Protein 1LS9 (pdb70)

Sequence (91 aa):
VDAELLADGKKVFAGNCAACHLGGNNSVLADKTLKKDAIEKYLEGGLTLEAIKYQVNNGKGAMPAWADRLDEDDIEAVSNYVYDQAVNSKW

B-factor: mean 16.59, std 10.1, range [4.04, 147.88]

Organism: Cladophora glomerata (NCBI:txid162068)

Secondary structure (DSSP, 8-state):
--HHHHHHHHHHHHHHTHHHHGGG--SSSTTS-SSHHHHHHHSTT-S-HHHHHHHHHH-BTTBPP-TTTS-HHHHHHHHHHHHHHHHTT--

Nearest PDB structures (foldseek):
  1ls9-assembly1_A  TM=1.011E+00  e=3.128E-17  Cladophora glomerata
  1ctj-assembly1_A  TM=9.905E-01  e=1.229E-11  Chlorolobion braunii
  1c6r-assembly1_A  TM=9.999E-01  e=3.112E-11  Tetradesmus obliquus
  1cyi-assembly1_A  TM=9.922E-01  e=3.987E-11  Chlamydomonas reinhardtii
  3dmi-assembly1_A  TM=9.843E-01  e=1.743E-09  Phaeodactylum tricornutum

CATH clas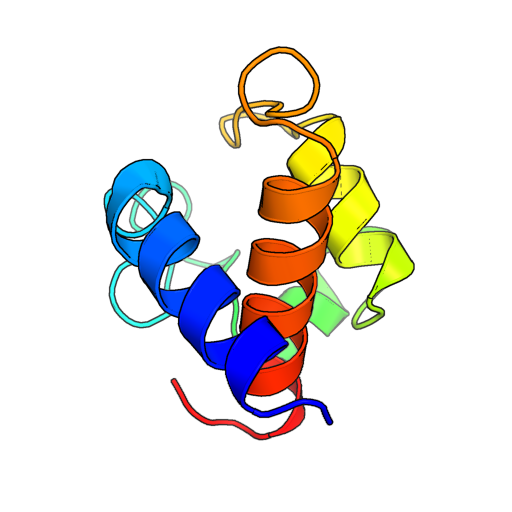sification: 1.10.760.10

Radius of gyration: 11.63 Å; Cα contacts (8 Å, |Δi|>4): 134; chains: 1; bounding box: 26×31×25 Å

InterPro domains:
  IPR008168 Cytochrome c, class IC [PR00605] (15-26)
  IPR008168 Cytochrome c, class IC [PR00605] (60-82)
  IPR009056 Cytochrome c-like domain [PF13442] (6-82)
  IPR009056 Cytochrome c-like domain [PS51007] (4-86)
  IPR023655 Cytochrome c6 [PTHR34688] (7-91)
  IPR036909 Cytochrome c-like domain superfamily [G3DSA:1.10.760.10] (1-91)
  IPR036909 Cytochrome c-like domain superfamily [SSF46626] (2-85)

Structure (mmCIF, N/CA/C/O backbone):
data_1LS9
#
_entry.id   1LS9
#
_cell.length_a   46.063
_cell.length_b   46.063
_cell.length_c   100.526
_cell.angle_alpha   90.00
_cell.angle_beta   90.00
_cell.angle_gamma   90.00
#
_symmetry.space_group_name_H-M   'P 41 21 2'
#
loop_
_entity.id
_entity.type
_entity.pdbx_description
1 polymer 'CYTOCHROME C6'
2 non-polymer 'PROTOPORPHYRIN IX CONTAINING FE'
3 water water
#
loop_
_atom_site.group_PDB
_atom_site.id
_atom_site.type_symbol
_atom_site.label_atom_id
_atom_site.label_alt_id
_atom_site.label_comp_id
_atom_site.label_asym_id
_atom_site.label_entity_id
_atom_site.label_seq_id
_atom_site.pdbx_PDB_ins_code
_atom_site.Cartn_x
_atom_site.Cartn_y
_atom_site.Cartn_z
_atom_site.occupancy
_atom_site.B_iso_or_equiv
_atom_site.auth_seq_id
_atom_site.auth_comp_id
_atom_site.auth_asym_id
_atom_site.auth_atom_id
_atom_site.pdbx_PDB_model_num
ATOM 1 N N . VAL A 1 1 ? 4.216 1.027 8.228 1.00 21.29 1 VAL A N 1
ATOM 2 C CA . VAL A 1 1 ? 3.331 1.856 9.069 1.00 18.55 1 VAL A CA 1
ATOM 3 C C . VAL A 1 1 ? 1.846 1.594 8.777 1.00 18.88 1 VAL A C 1
ATOM 4 O O . VAL A 1 1 ? 1.536 1.503 7.559 1.00 21.86 1 VAL A O 1
ATOM 8 N N . ASP A 1 2 ? 0.958 1.414 9.722 1.00 20.25 2 ASP A N 1
ATOM 9 C CA . ASP A 1 2 ? -0.470 1.102 9.553 1.00 19.11 2 ASP A CA 1
ATOM 10 C C . ASP A 1 2 ? -1.115 2.124 8.631 1.00 19.59 2 ASP A C 1
ATOM 11 O O . ASP A 1 2 ? -1.148 3.325 8.928 1.00 17.72 2 ASP A O 1
ATOM 14 N N . ALA A 1 3 ? -1.676 1.681 7.507 1.00 21.26 3 ALA A N 1
ATOM 15 C CA . ALA A 1 3 ? -2.335 2.584 6.580 1.00 17.96 3 ALA A CA 1
ATOM 16 C C . ALA A 1 3 ? -3.531 3.277 7.208 1.00 17.27 3 ALA A C 1
ATOM 17 O O . ALA A 1 3 ? -3.769 4.482 6.961 1.00 17.94 3 ALA A O 1
ATOM 19 N N . GLU A 1 4 ? -4.335 2.652 8.046 1.00 17.95 4 GLU A N 1
ATOM 20 C CA . GLU A 1 4 ? -5.474 3.258 8.661 1.00 19.13 4 GLU A CA 1
ATOM 21 C C . GLU A 1 4 ? -4.994 4.301 9.694 1.00 17.03 4 GLU A C 1
ATOM 22 O O . GLU A 1 4 ? -5.640 5.339 9.734 1.00 17.79 4 GLU A O 1
ATOM 24 N N . LEU A 1 5 ? -3.926 4.093 10.386 1.00 16.86 5 LEU A N 1
ATOM 25 C CA . LEU A 1 5 ? -3.361 5.088 11.315 1.00 15.95 5 LEU A CA 1
ATOM 26 C C . LEU A 1 5 ? -3.014 6.355 10.509 1.00 14.03 5 LEU A C 1
ATOM 27 O O . LEU A 1 5 ? -3.378 7.442 10.911 1.00 14.04 5 LEU A O 1
ATOM 32 N N . LEU A 1 6 ? -2.328 6.202 9.373 1.00 13.51 6 LEU A N 1
ATOM 33 C CA . LEU A 1 6 ? -1.959 7.382 8.582 1.00 13.25 6 LEU A CA 1
ATOM 34 C C . LEU A 1 6 ? -3.155 8.066 8.007 1.00 12.91 6 LEU A C 1
ATOM 35 O O . LEU A 1 6 ? -3.230 9.327 7.986 1.00 13.09 6 LEU A O 1
ATOM 40 N N . ALA A 1 7 ? -4.147 7.316 7.516 1.00 13.67 7 ALA A N 1
ATOM 41 C CA . ALA A 1 7 ? -5.353 7.904 7.003 1.00 13.16 7 ALA A CA 1
ATOM 42 C C . ALA A 1 7 ? -6.119 8.696 8.086 1.00 13.33 7 ALA A C 1
ATOM 43 O O . ALA A 1 7 ? -6.644 9.789 7.847 1.00 13.36 7 ALA A O 1
ATOM 45 N N . ASP A 1 8 ? -6.171 8.100 9.268 1.00 13.86 8 ASP A N 1
ATOM 46 C CA . ASP A 1 8 ? -6.785 8.790 10.391 1.00 13.84 8 ASP A CA 1
ATOM 47 C C . ASP A 1 8 ? -6.049 10.082 10.704 1.00 12.41 8 ASP A C 1
ATOM 48 O O . ASP A 1 8 ? -6.641 11.149 10.944 1.00 13.82 8 ASP A O 1
ATOM 53 N N . GLY A 1 9 ? -4.718 9.988 10.672 1.00 12.01 9 GLY A N 1
ATOM 54 C CA . GLY A 1 9 ? -3.917 11.160 10.983 1.00 11.61 9 GLY A CA 1
ATOM 55 C C . GLY A 1 9 ? -4.062 12.262 9.945 1.00 10.78 9 GLY A C 1
ATOM 56 O O . GLY A 1 9 ? -4.098 13.438 10.287 1.00 11.97 9 GLY A O 1
ATOM 57 N N . LYS A 1 10 ? -4.196 11.871 8.664 1.00 11.33 10 LYS A N 1
ATOM 58 C CA . LYS A 1 10 ? -4.432 12.860 7.614 1.00 11.99 10 LYS A CA 1
ATOM 59 C C . LYS A 1 10 ? -5.691 13.613 7.860 1.00 11.49 10 LYS A C 1
ATOM 60 O O . LYS A 1 10 ? -5.795 14.808 7.626 1.00 12.18 10 LYS A O 1
ATOM 66 N N . LYS A 1 11 ? -6.760 12.894 8.278 1.00 12.41 11 LYS A N 1
ATOM 67 C CA . LYS A 1 11 ? -8.040 13.492 8.563 1.00 13.95 11 LYS A CA 1
ATOM 68 C C . LYS A 1 11 ? -7.942 14.469 9.750 1.00 12.31 11 LYS A C 1
ATOM 69 O O . LYS A 1 11 ? -8.456 15.563 9.651 1.00 13.74 11 LYS A O 1
ATOM 72 N N . VAL A 1 12 ? -7.252 14.047 10.819 1.00 12.89 12 VAL A N 1
ATOM 73 C CA . VAL A 1 12 ? -7.107 14.929 11.947 1.00 11.66 12 VAL A CA 1
ATOM 74 C C . VAL A 1 12 ? -6.340 16.167 11.519 1.00 12.23 12 VAL A C 1
ATOM 75 O O . VAL A 1 12 ? -6.643 17.303 11.906 1.00 13.01 12 VAL A O 1
ATOM 79 N N . PHE A 1 13 ? -5.301 16.005 10.633 1.00 10.62 13 PHE A N 1
ATOM 80 C CA . PHE A 1 13 ? -4.521 17.110 10.196 1.00 11.10 13 PHE A CA 1
ATOM 81 C C . PHE A 1 13 ? -5.362 18.079 9.406 1.00 11.04 13 PHE A C 1
ATOM 82 O O . PHE A 1 13 ? -5.312 19.288 9.632 1.00 11.65 13 PHE A O 1
ATOM 90 N N . ALA A 1 14 ? -6.151 17.568 8.444 1.00 11.15 14 ALA A N 1
ATOM 91 C CA . ALA A 1 14 ? -7.005 18.449 7.703 1.00 12.97 14 ALA A CA 1
ATOM 92 C C . ALA A 1 14 ? -7.959 19.243 8.580 1.00 13.06 14 ALA A C 1
ATOM 93 O O . ALA A 1 14 ? -8.239 20.423 8.307 1.00 16.06 14 ALA A O 1
ATOM 95 N N . GLY A 1 15 ? -8.499 18.587 9.606 1.00 13.28 15 GLY A N 1
ATOM 96 C CA . GLY A 1 15 ? -9.521 19.227 10.444 1.00 15.61 15 GLY A CA 1
ATOM 97 C C . GLY A 1 15 ? -8.972 20.213 11.406 1.00 14.25 15 GLY A C 1
ATOM 98 O O . GLY A 1 15 ? -9.690 21.108 11.905 1.00 17.38 15 GLY A O 1
ATOM 99 N N . ASN A 1 16 ? -7.677 20.082 11.791 1.00 12.81 16 ASN A N 1
ATOM 100 C CA . ASN A 1 16 ? -7.164 20.839 12.928 1.00 12.09 16 ASN A CA 1
ATOM 101 C C . ASN A 1 16 ? -5.869 21.557 12.696 1.00 12.86 16 ASN A C 1
ATOM 102 O O . ASN A 1 16 ? -5.503 22.470 13.480 1.00 14.12 16 ASN A O 1
ATOM 107 N N . CYS A 1 17 ? -5.064 21.165 11.714 1.00 11.45 17 CYS A N 1
ATOM 108 C CA . CYS A 1 17 ? -3.714 21.645 11.597 1.00 11.09 17 CYS A CA 1
ATOM 109 C C . CYS A 1 17 ? -3.408 22.374 10.310 1.00 11.02 17 CYS A C 1
ATOM 110 O O . CYS A 1 17 ? -2.503 23.204 10.300 1.00 10.93 17 CYS A O 1
ATOM 113 N N . ALA A 1 18 ? -4.144 22.095 9.246 1.00 11.22 18 ALA A N 1
ATOM 114 C CA . ALA A 1 18 ? -3.852 22.693 7.966 1.00 11.40 18 ALA A CA 1
ATOM 115 C C . ALA A 1 18 ? -4.093 24.179 7.899 1.00 11.25 18 ALA A C 1
ATOM 116 O O . ALA A 1 18 ? -3.545 24.868 7.049 1.00 12.67 18 ALA A O 1
ATOM 118 N N . ALA A 1 19 ? -4.835 24.729 8.894 1.00 12.87 19 ALA A N 1
ATOM 119 C CA . ALA A 1 19 ? -5.030 26.134 8.989 1.00 13.47 19 ALA A CA 1
ATOM 120 C C . ALA A 1 19 ? -3.724 26.905 9.166 1.00 12.05 19 ALA A C 1
ATOM 121 O O . ALA A 1 19 ? -3.616 28.051 8.819 1.00 14.64 19 ALA A O 1
ATOM 123 N N . CYS A 1 20 ? -2.766 26.270 9.889 1.00 11.04 20 CYS A N 1
ATOM 124 C CA . CYS A 1 20 ? -1.486 26.928 10.110 1.00 10.38 20 CYS A CA 1
ATOM 125 C C . CYS A 1 20 ? -0.326 26.166 9.454 1.00 8.84 20 CYS A C 1
ATOM 126 O O . CYS A 1 20 ? 0.750 26.768 9.383 1.00 9.99 20 CYS A O 1
ATOM 129 N N . HIS A 1 21 ? -0.563 24.921 9.017 1.00 8.74 21 HIS A N 1
ATOM 130 C CA . HIS A 1 21 ? 0.521 24.139 8.475 1.00 9.08 21 HIS A CA 1
ATOM 131 C C . HIS A 1 21 ? 0.156 23.631 7.064 1.00 8.88 21 HIS A C 1
ATOM 132 O O . HIS A 1 21 ? 0.613 22.546 6.698 1.00 9.68 21 HIS A O 1
ATOM 139 N N . LEU A 1 22 ? -0.566 24.404 6.292 1.00 9.78 22 LEU A N 1
ATOM 140 C CA . LEU A 1 22 ? -0.905 24.008 4.916 1.00 9.53 22 LEU A CA 1
ATOM 141 C C . LEU A 1 22 ? 0.378 23.616 4.218 1.00 9.82 22 LEU A C 1
ATOM 142 O O . LEU A 1 22 ? 1.369 24.353 4.241 1.00 9.85 22 LEU A O 1
ATOM 147 N N . GLY A 1 23 ? 0.324 22.501 3.492 1.00 9.76 23 GLY A N 1
ATOM 148 C CA . GLY A 1 23 ? 1.442 22.036 2.705 1.00 9.25 23 GLY A CA 1
ATOM 149 C C . GLY A 1 23 ? 2.601 21.564 3.526 1.00 9.18 23 GLY A C 1
ATOM 150 O O . GLY A 1 23 ? 3.693 21.408 3.040 1.00 10.23 23 GLY A O 1
ATOM 151 N N . GLY A 1 24 ? 2.438 21.397 4.852 1.00 8.50 24 GLY A N 1
ATOM 152 C CA . GLY A 1 24 ? 3.554 21.109 5.740 1.00 9.09 24 GLY A CA 1
ATOM 153 C C . GLY A 1 24 ? 4.380 22.273 6.105 1.00 7.80 24 GLY A C 1
ATOM 154 O O . GLY A 1 24 ? 5.437 22.095 6.729 1.00 9.09 24 GLY A O 1
ATOM 155 N N . ASN A 1 25 ? 3.946 23.491 5.756 1.00 8.06 25 ASN A N 1
ATOM 156 C CA . ASN A 1 25 ? 4.674 24.695 6.068 1.00 8.48 25 ASN A CA 1
ATOM 157 C C . ASN A 1 25 ? 4.177 25.318 7.378 1.00 8.26 25 ASN A C 1
ATOM 158 O O . ASN A 1 25 ? 3.695 24.594 8.238 1.00 8.76 25 ASN A O 1
ATOM 163 N N . ASN A 1 26 ? 4.398 26.614 7.553 1.00 9.38 26 ASN A N 1
ATOM 164 C CA . ASN A 1 26 ? 3.916 27.266 8.775 1.00 8.84 26 ASN A CA 1
ATOM 165 C C . ASN A 1 26 ? 3.551 28.708 8.406 1.00 9.53 26 ASN A C 1
ATOM 166 O O . ASN A 1 26 ? 4.448 29.499 8.111 1.00 11.24 26 ASN A O 1
ATOM 171 N N . SER A 1 27 ? 2.263 29.013 8.374 1.00 9.93 27 SER A N 1
ATOM 172 C CA . SER A 1 27 ? 1.852 30.338 7.988 1.00 10.97 27 SER A CA 1
ATOM 173 C C . SER A 1 27 ? 1.932 31.364 9.097 1.00 11.94 27 SER A C 1
ATOM 174 O O . SER A 1 27 ? 1.613 32.507 8.906 1.00 13.62 27 SER A O 1
ATOM 177 N N . VAL A 1 28 ? 2.240 30.895 10.314 1.00 11.25 28 VAL A N 1
ATOM 178 C CA . VAL A 1 28 ? 2.375 31.779 11.436 1.00 11.21 28 VAL A CA 1
ATOM 179 C C . VAL A 1 28 ? 3.812 32.176 11.687 1.00 11.51 28 VAL A C 1
ATOM 180 O O . VAL A 1 28 ? 4.125 33.348 11.936 1.00 14.82 28 VAL A O 1
ATOM 184 N N . LEU A 1 29 ? 4.706 31.195 11.667 1.00 10.38 29 LEU A N 1
ATOM 185 C CA . LEU A 1 29 ? 6.147 31.419 11.890 1.00 10.18 29 LEU A CA 1
ATOM 186 C C . LEU A 1 29 ? 6.837 30.618 10.828 1.00 9.63 29 LEU A C 1
ATOM 187 O O . LEU A 1 29 ? 6.992 29.392 10.940 1.00 10.15 29 LEU A O 1
ATOM 192 N N . ALA A 1 30 ? 7.199 31.269 9.699 1.00 9.73 30 ALA A N 1
ATOM 193 C CA . ALA A 1 30 ? 7.458 30.547 8.459 1.00 9.75 30 ALA A CA 1
ATOM 194 C C . ALA A 1 30 ? 8.512 29.555 8.519 1.00 9.79 30 ALA A C 1
ATOM 195 O O . ALA A 1 30 ? 8.446 28.542 7.790 1.00 10.79 30 ALA A O 1
ATOM 197 N N . ASP A 1 31 ? 9.585 29.733 9.314 1.00 8.87 31 ASP A N 1
ATOM 198 C CA . ASP A 1 31 ? 10.671 28.795 9.300 1.00 9.55 31 ASP A CA 1
ATOM 199 C C . ASP A 1 31 ? 10.361 27.467 9.954 1.00 8.32 31 ASP A C 1
ATOM 200 O O . ASP A 1 31 ? 10.996 26.476 9.718 1.00 9.33 31 ASP A O 1
ATOM 205 N N . LYS A 1 32 ? 9.366 27.491 10.909 1.00 8.88 32 LYS A N 1
ATOM 206 C CA . LYS A 1 32 ? 9.192 26.317 11.784 1.00 8.13 32 LYS A CA 1
ATOM 207 C C . LYS A 1 32 ? 8.147 25.389 11.198 1.00 8.27 32 LYS A C 1
ATOM 208 O O . LYS A 1 32 ? 7.057 25.211 11.752 1.00 8.35 32 LYS A O 1
ATOM 214 N N . THR A 1 33 ? 8.512 24.83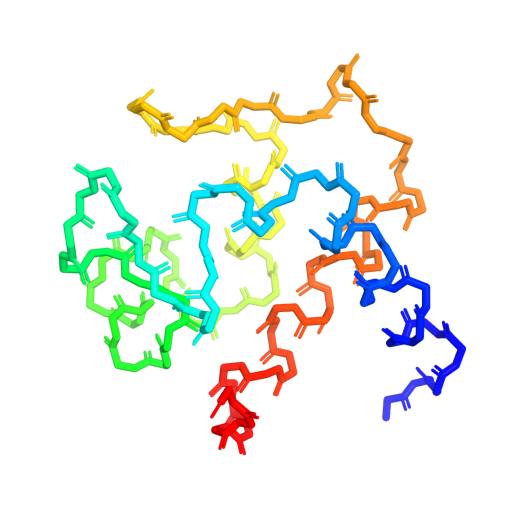2 10.040 1.00 8.68 33 THR A N 1
ATOM 215 C CA . THR A 1 33 ? 7.616 23.985 9.271 1.00 8.24 33 THR A CA 1
ATOM 216 C C . THR A 1 33 ? 7.579 22.563 9.770 1.00 7.92 33 THR A C 1
ATOM 217 O O . THR A 1 33 ? 8.287 22.174 10.721 1.00 8.80 33 THR A O 1
ATOM 221 N N . LEU A 1 34 ? 6.806 21.727 9.075 1.00 8.04 34 LEU A N 1
ATOM 222 C CA . LEU A 1 34 ? 6.689 20.339 9.390 1.00 7.85 34 LEU A CA 1
ATOM 223 C C . LEU A 1 34 ? 7.595 19.486 8.499 1.00 8.37 34 LEU A C 1
ATOM 224 O O . LEU A 1 34 ? 7.479 18.261 8.453 1.00 9.20 34 LEU A O 1
ATOM 229 N N . LYS A 1 35 ? 8.527 20.139 7.776 1.00 8.62 35 LYS A N 1
ATOM 230 C CA . LYS A 1 35 ? 9.457 19.430 6.928 1.00 8.98 35 LYS A CA 1
ATOM 231 C C . LYS A 1 35 ? 10.600 18.907 7.741 0.50 4.04 35 LYS A C 1
ATOM 232 O O . LYS A 1 35 ? 10.926 19.448 8.832 0.50 5.07 35 LYS A O 1
ATOM 242 N N . LYS A 1 36 ? 11.279 17.848 7.297 1.00 9.31 36 LYS A N 1
ATOM 243 C CA . LYS A 1 36 ? 12.287 17.167 8.097 1.00 10.51 36 LYS A CA 1
ATOM 244 C C A LYS A 1 36 ? 13.381 18.099 8.529 0.50 4.65 36 LYS A C 1
ATOM 245 O O A LYS A 1 36 ? 13.830 18.042 9.693 0.50 5.18 36 LYS A O 1
ATOM 251 N N . ASP A 1 37 ? 13.933 18.922 7.619 1.00 10.75 37 ASP A N 1
ATOM 252 C CA . ASP A 1 37 ? 15.071 19.717 8.053 1.00 11.96 37 ASP A CA 1
ATOM 253 C C . ASP A 1 37 ? 14.666 20.778 9.073 1.00 10.44 37 ASP A C 1
ATOM 254 O O . ASP A 1 37 ? 15.428 21.025 10.014 1.00 11.45 37 ASP A O 1
ATOM 259 N N . ALA A 1 38 ? 13.493 21.335 8.990 1.00 9.75 38 ALA A N 1
ATOM 260 C CA . ALA A 1 38 ? 13.023 22.307 9.961 1.00 9.34 38 ALA A CA 1
ATOM 261 C C . ALA A 1 38 ? 12.788 21.655 11.297 1.00 8.98 38 ALA A C 1
ATOM 262 O O . ALA A 1 38 ? 13.138 22.187 12.372 1.00 10.01 38 ALA A O 1
ATOM 264 N N . ILE A 1 39 ? 12.132 20.490 11.304 1.00 9.31 39 ILE A N 1
ATOM 265 C CA . ILE A 1 39 ? 11.919 19.781 12.575 1.00 9.21 39 ILE A CA 1
ATOM 266 C C . ILE A 1 39 ? 13.252 19.459 13.205 1.00 9.91 39 ILE A C 1
ATOM 267 O O . ILE A 1 39 ? 13.446 19.655 14.427 1.00 10.82 39 ILE A O 1
ATOM 272 N N . GLU A 1 40 ? 14.196 18.947 12.464 1.00 10.33 40 GLU A N 1
ATOM 273 C CA . GLU A 1 40 ? 15.510 18.625 13.026 1.00 11.30 40 GLU A CA 1
ATOM 274 C C . GLU A 1 40 ? 16.121 19.866 13.628 1.00 11.28 40 GLU A C 1
ATOM 275 O O . GLU A 1 40 ? 16.813 19.788 14.652 1.00 13.67 40 GLU A O 1
ATOM 281 N N . LYS A 1 41 ? 15.990 21.040 12.995 1.00 11.97 41 LYS A N 1
ATOM 282 C CA . LYS A 1 41 ? 16.625 22.255 13.443 1.00 12.13 41 LYS A CA 1
ATOM 283 C C . LYS A 1 41 ? 15.956 22.916 14.616 1.00 12.28 41 LYS A C 1
ATOM 284 O O . LYS A 1 41 ? 16.582 23.469 15.522 1.00 15.47 41 LYS A O 1
ATOM 290 N N . TYR A 1 42 ? 14.603 22.848 14.673 1.00 11.32 42 TYR A N 1
ATOM 291 C CA . TYR A 1 42 ? 13.856 23.662 15.618 1.00 12.29 42 TYR A CA 1
ATOM 292 C C . TYR A 1 42 ? 13.064 22.906 16.612 1.00 13.35 42 TYR A C 1
ATOM 293 O O . TYR A 1 42 ? 12.867 23.477 17.713 1.00 16.35 42 TYR A O 1
ATOM 302 N N . LEU A 1 43 ? 12.634 21.670 16.397 1.00 11.46 43 LEU A N 1
ATOM 303 C CA . LEU A 1 43 ? 11.764 21.024 17.371 1.00 11.69 43 LEU A CA 1
ATOM 304 C C . LEU A 1 43 ? 12.617 20.442 18.481 1.00 12.04 43 LEU A C 1
ATOM 305 O O . LEU A 1 43 ? 13.550 19.714 18.257 1.00 13.26 43 LEU A O 1
ATOM 310 N N . GLU A 1 44 ? 12.221 20.728 19.727 1.00 12.50 44 GLU A N 1
ATOM 311 C CA . GLU A 1 44 ? 12.926 20.134 20.850 1.00 13.34 44 GLU A CA 1
ATOM 312 C C . GLU A 1 44 ? 12.768 18.619 20.762 1.00 13.38 44 GLU A C 1
ATOM 313 O O . GLU A 1 44 ? 11.636 18.100 20.705 1.00 12.98 44 GLU A O 1
ATOM 319 N N . GLY A 1 45 ? 13.895 17.909 20.732 1.00 14.33 45 GLY A N 1
ATOM 320 C CA . GLY A 1 45 ? 13.931 16.504 20.573 1.00 13.83 45 GLY A CA 1
ATOM 321 C C . GLY A 1 45 ? 14.199 16.095 19.152 1.00 12.78 45 GLY A C 1
ATOM 322 O O . GLY A 1 45 ? 14.397 14.896 18.936 1.00 15.68 45 GLY A O 1
ATOM 323 N N . GLY A 1 46 ? 14.134 16.975 18.184 1.00 12.47 46 GLY A N 1
ATOM 324 C CA . GLY A 1 46 ? 14.418 16.663 16.789 1.00 12.85 46 GLY A CA 1
ATOM 325 C C . GLY A 1 46 ? 13.336 15.821 16.141 1.00 11.36 46 GLY A C 1
ATOM 326 O O . GLY A 1 46 ? 12.170 15.845 16.574 1.00 11.26 46 GLY A O 1
ATOM 327 N N . LEU A 1 47 ? 13.713 15.120 15.076 1.00 10.64 47 LEU A N 1
ATOM 328 C CA . LEU A 1 47 ? 12.747 14.423 14.252 1.00 10.75 47 LEU A CA 1
ATOM 329 C C . LEU A 1 47 ? 12.466 13.050 14.832 1.00 10.66 47 LEU A C 1
ATOM 330 O O . LEU A 1 47 ? 13.071 12.033 14.430 1.00 11.52 47 LEU A O 1
ATOM 335 N N . 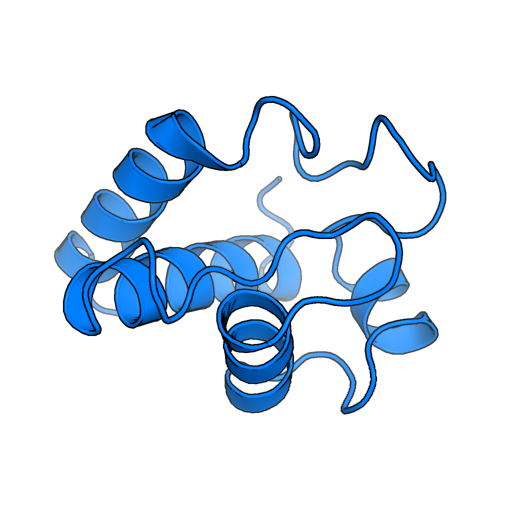THR A 1 48 ? 11.581 13.000 15.824 1.00 10.59 48 THR A N 1
ATOM 336 C CA . THR A 1 48 ? 11.101 11.781 16.431 1.00 10.39 48 THR A CA 1
ATOM 337 C C . THR A 1 48 ? 9.581 11.865 16.618 1.00 9.84 48 THR A C 1
ATOM 338 O O . THR A 1 48 ? 9.048 12.966 16.810 1.00 10.45 48 THR A O 1
ATOM 342 N N . LEU A 1 49 ? 8.947 10.706 16.668 1.00 10.23 49 LEU A N 1
ATOM 343 C CA . LEU A 1 49 ? 7.550 10.671 16.946 1.00 11.13 49 LEU A CA 1
ATOM 344 C C . LEU A 1 49 ? 7.302 11.246 18.319 1.00 11.16 49 LEU A C 1
ATOM 345 O O . LEU A 1 49 ? 6.353 12.003 18.513 1.00 12.29 49 LEU A O 1
ATOM 350 N N . GLU A 1 50 ? 8.144 10.889 19.303 1.00 11.28 50 GLU A N 1
ATOM 351 C CA . GLU A 1 50 ? 7.971 11.379 20.672 1.00 11.88 50 GLU A CA 1
ATOM 352 C C . GLU A 1 50 ? 8.026 12.898 20.684 1.00 11.42 50 GLU A C 1
ATOM 353 O O . GLU A 1 50 ? 7.236 13.543 21.413 1.00 12.11 50 GLU A O 1
ATOM 359 N N . ALA A 1 51 ? 8.946 13.479 19.965 1.00 10.54 51 ALA A N 1
ATOM 360 C CA . ALA A 1 51 ? 9.111 14.933 19.971 1.00 10.25 51 ALA A CA 1
ATOM 361 C C . ALA A 1 51 ? 7.912 15.641 19.389 1.00 10.61 51 ALA A C 1
ATOM 362 O O . ALA A 1 51 ? 7.414 16.678 19.842 1.00 10.40 51 ALA A O 1
ATOM 364 N N . ILE A 1 52 ? 7.408 15.086 18.262 1.00 9.97 52 ILE A N 1
ATOM 365 C CA . ILE A 1 52 ? 6.281 15.607 17.564 1.00 9.61 52 ILE A CA 1
ATOM 366 C C . ILE A 1 52 ? 5.060 15.519 18.502 1.00 9.73 52 ILE A C 1
ATOM 367 O O . ILE A 1 52 ? 4.325 16.501 18.653 1.00 10.08 52 ILE A O 1
ATOM 372 N N . LYS A 1 53 ? 4.819 14.336 19.025 1.00 10.58 53 LYS A N 1
ATOM 373 C CA . LYS A 1 53 ? 3.666 14.119 19.882 1.00 10.75 53 LYS A CA 1
ATOM 374 C C . LYS A 1 53 ? 3.749 15.055 21.102 1.00 11.18 53 LYS A C 1
ATOM 375 O O . LYS A 1 53 ? 2.712 15.556 21.520 1.00 11.79 53 LYS A O 1
ATOM 379 N N . TYR A 1 54 ? 4.934 15.248 21.654 1.00 10.55 54 TYR A N 1
ATOM 380 C CA . TYR A 1 54 ? 5.052 16.086 22.818 1.00 11.56 54 TYR A CA 1
ATOM 381 C C . TYR A 1 54 ? 4.574 17.496 22.500 1.00 11.27 54 TYR A C 1
ATOM 382 O O . TYR A 1 54 ? 3.861 18.127 23.274 1.00 11.18 54 TYR A O 1
ATOM 391 N N . GLN A 1 55 ? 5.034 18.045 21.359 1.00 9.97 55 GLN A N 1
ATOM 392 C CA . GLN A 1 55 ? 4.608 19.399 21.009 1.00 10.34 55 GLN A CA 1
ATOM 393 C C . GLN A 1 55 ? 3.157 19.461 20.633 1.00 10.14 55 GLN A C 1
ATOM 394 O O . GLN A 1 55 ? 2.453 20.460 20.911 1.00 10.75 55 GLN A O 1
ATOM 400 N N . VAL A 1 56 ? 2.632 18.459 19.943 1.00 9.24 56 VAL A N 1
ATOM 401 C CA . VAL A 1 56 ? 1.187 18.451 19.642 1.00 10.39 56 VAL A CA 1
ATOM 402 C C . VAL A 1 56 ? 0.414 18.456 20.989 1.00 10.01 56 VAL A C 1
ATOM 403 O O . VAL A 1 56 ? -0.546 19.212 21.099 1.00 11.00 56 VAL A O 1
ATOM 407 N N . ASN A 1 57 ? 0.838 17.625 21.940 1.00 9.89 57 ASN A N 1
ATOM 408 C CA . ASN A 1 57 ? 0.150 17.577 23.216 1.00 10.90 57 ASN A CA 1
ATOM 409 C C . ASN A 1 57 ? 0.267 18.894 23.982 1.00 11.12 57 ASN A C 1
ATOM 410 O O . ASN A 1 57 ? -0.773 19.353 24.520 1.00 12.34 57 ASN A O 1
ATOM 415 N N . ASN A 1 58 ? 1.461 19.462 24.080 1.00 10.68 58 ASN A N 1
ATOM 416 C CA . ASN A 1 58 ? 1.733 20.497 25.049 1.00 10.98 58 ASN A CA 1
ATOM 417 C C . ASN A 1 58 ? 1.925 21.886 24.512 1.00 10.63 58 ASN A C 1
ATOM 418 O O . ASN A 1 58 ? 1.930 22.837 25.298 1.00 12.87 58 ASN A O 1
ATOM 423 N N . GLY A 1 59 ? 1.962 22.022 23.169 1.00 10.24 59 GLY A N 1
ATOM 424 C CA . GLY A 1 59 ? 2.042 23.327 22.579 1.00 11.96 59 GLY A CA 1
ATOM 425 C C . GLY A 1 59 ? 3.379 23.949 22.683 1.00 10.83 59 GLY A C 1
ATOM 426 O O . GLY A 1 59 ? 4.305 23.491 23.370 1.00 11.71 59 GLY A O 1
ATOM 427 N N . LYS A 1 60 ? 3.597 25.109 21.997 1.00 10.38 60 LYS A N 1
ATOM 428 C CA . LYS A 1 60 ? 4.783 25.891 22.090 1.00 10.09 60 LYS A CA 1
ATOM 429 C C . LYS A 1 60 ? 4.539 27.236 21.491 1.00 9.87 60 LYS A C 1
ATOM 430 O O . LYS A 1 60 ? 4.183 27.310 20.280 1.00 10.84 60 LYS A O 1
ATOM 436 N N . GLY A 1 61 ? 4.682 28.338 22.208 1.00 11.35 61 GLY A N 1
ATOM 437 C CA . GLY A 1 61 ? 4.478 29.610 21.601 1.00 11.81 61 GLY A CA 1
ATOM 438 C C . GLY A 1 61 ? 3.071 29.745 21.069 1.00 11.25 61 GLY A C 1
ATOM 439 O O . GLY A 1 61 ? 2.082 29.513 21.717 1.00 12.93 61 GLY A O 1
ATOM 440 N N . ALA A 1 62 ? 2.979 30.094 19.754 1.00 10.22 62 ALA A N 1
ATOM 441 C CA . ALA A 1 62 ? 1.691 30.237 19.085 1.00 11.30 62 ALA A CA 1
ATOM 442 C C . ALA A 1 62 ? 1.166 28.888 18.522 1.00 11.53 62 ALA A C 1
ATOM 443 O O . ALA A 1 62 ? 0.101 28.871 17.905 1.00 14.29 62 ALA A O 1
ATOM 445 N N . MET A 1 63 ? 1.883 27.814 18.760 1.00 11.67 63 MET A N 1
ATOM 446 C CA . MET A 1 63 ? 1.448 26.411 18.438 1.00 12.64 63 MET A CA 1
ATOM 447 C C . MET A 1 63 ? 0.548 26.067 19.617 1.00 12.27 63 MET A C 1
ATOM 448 O O . MET A 1 63 ? 1.066 25.815 20.736 1.00 11.97 63 MET A O 1
ATOM 453 N N . PRO A 1 64 ? -0.704 25.826 19.366 1.00 13.45 64 PRO A N 1
ATOM 454 C CA . PRO A 1 64 ? -1.592 25.462 20.459 1.00 14.02 64 PRO A CA 1
ATOM 455 C C . PRO A 1 64 ? -1.283 24.069 21.017 1.00 12.57 64 PRO A C 1
ATOM 456 O O . PRO A 1 64 ? -0.692 23.200 20.324 1.00 12.99 64 PRO A O 1
ATOM 460 N N . ALA A 1 65 ? -1.594 23.849 22.319 1.00 13.26 65 ALA A N 1
ATOM 461 C CA . ALA A 1 65 ? -1.549 22.512 22.924 1.00 12.18 65 ALA A CA 1
ATOM 462 C C . ALA A 1 65 ? -2.843 21.810 22.571 1.00 12.46 65 ALA A C 1
ATOM 463 O O . ALA A 1 65 ? -3.922 22.432 22.623 1.00 15.80 65 ALA A O 1
ATOM 465 N N . TRP A 1 66 ? -2.786 20.523 22.249 1.00 11.58 66 TRP A N 1
ATOM 466 C CA . TRP A 1 66 ? -3.965 19.768 21.819 1.00 13.45 66 TRP A CA 1
ATOM 467 C C . TRP A 1 66 ? -4.371 18.691 22.800 1.00 12.91 66 TRP A C 1
ATOM 468 O O . TRP A 1 66 ? -5.423 18.045 22.527 1.00 15.48 66 TRP A O 1
ATOM 479 N N . ALA A 1 67 ? -3.608 18.416 23.891 1.00 12.97 67 ALA A N 1
ATOM 480 C CA . ALA A 1 67 ? -3.963 17.289 24.737 1.00 14.09 67 ALA A CA 1
ATOM 481 C C . ALA A 1 67 ? -5.366 17.405 25.404 1.00 16.86 67 ALA A C 1
ATOM 482 O O . ALA A 1 67 ? -5.964 16.376 25.670 1.00 19.08 67 ALA A O 1
ATOM 484 N N . ASP A 1 68 ? -5.863 18.618 25.512 1.00 18.31 68 ASP A N 1
ATOM 485 C CA . ASP A 1 68 ? -7.154 18.810 26.149 1.00 22.08 68 ASP A CA 1
ATOM 486 C C . ASP A 1 68 ? -8.193 19.044 25.082 1.00 21.42 68 ASP A C 1
ATOM 487 O O . ASP A 1 68 ? -9.359 19.268 25.437 1.00 26.27 68 ASP A O 1
ATOM 490 N N . ARG A 1 69 ? -7.841 18.895 23.763 1.00 20.47 69 ARG A N 1
ATOM 491 C CA . ARG A 1 69 ? -8.758 19.143 22.695 1.00 19.71 69 ARG A CA 1
ATOM 492 C C . ARG A 1 69 ? -9.050 17.958 21.766 1.00 20.95 69 ARG A C 1
ATOM 493 O O . ARG A 1 69 ? -10.093 17.949 21.091 1.00 23.49 69 ARG A O 1
ATOM 501 N N . LEU A 1 70 ? -8.121 17.043 21.639 1.00 19.55 70 LEU A N 1
ATOM 502 C CA . LEU A 1 70 ? -8.152 15.862 20.816 1.00 18.62 70 LEU A CA 1
ATOM 503 C C . LEU A 1 70 ? -7.931 14.671 21.727 1.00 19.00 70 LEU A C 1
ATOM 504 O O . LEU A 1 70 ? -7.083 14.745 22.608 1.00 20.87 70 LEU A O 1
ATOM 509 N N . ASP A 1 71 ? -8.620 13.549 21.369 1.00 19.67 71 ASP A N 1
ATOM 510 C CA . ASP A 1 71 ? -8.373 12.344 22.146 1.00 21.43 71 ASP A CA 1
ATOM 511 C C . ASP A 1 71 ? -7.032 11.723 21.875 1.00 20.29 71 ASP A C 1
ATOM 512 O O . ASP A 1 71 ? -6.334 12.184 20.893 1.00 19.56 71 ASP A O 1
ATOM 517 N N . GLU A 1 72 ? -6.518 10.752 22.618 1.00 19.87 72 GLU A N 1
ATOM 518 C CA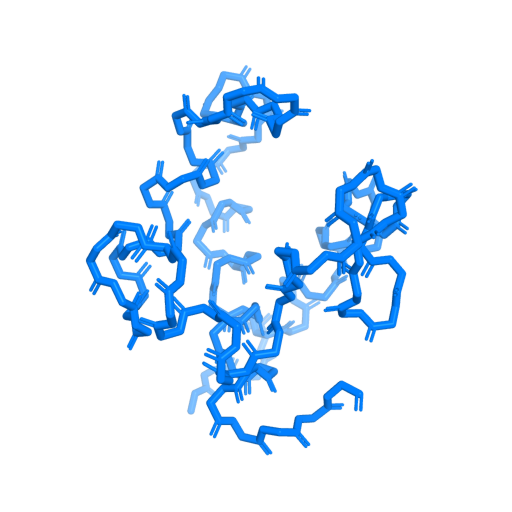 . GLU A 1 72 ? -5.223 10.165 22.516 1.00 20.41 72 GLU A CA 1
ATOM 519 C C . GLU A 1 72 ? -5.126 9.523 21.155 1.00 18.49 72 GLU A C 1
ATOM 520 O O . GLU A 1 72 ? -4.079 9.620 20.517 1.00 18.21 72 GLU A O 1
ATOM 523 N N . ASP A 1 73 ? -6.171 8.89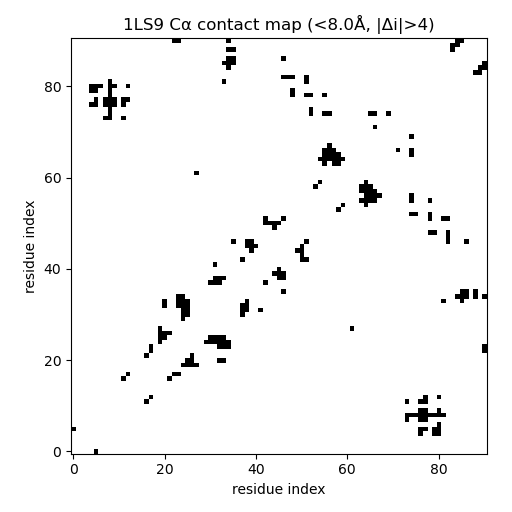5 20.583 1.00 19.15 73 ASP A N 1
ATOM 524 C CA . ASP A 1 73 ? -6.076 8.220 19.287 1.00 18.29 73 ASP A CA 1
ATOM 525 C C . ASP A 1 73 ?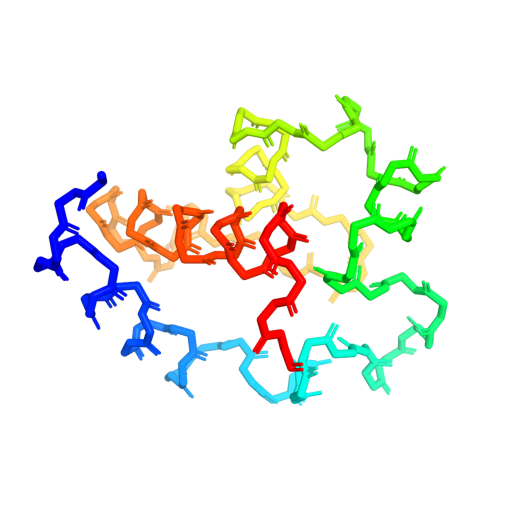 -5.840 9.261 18.187 1.00 16.34 73 ASP A C 1
ATOM 526 O O . ASP A 1 73 ? -4.983 9.027 17.309 1.00 17.08 73 ASP A O 1
ATOM 531 N N . ASP A 1 74 ? -6.494 10.355 18.235 1.00 16.07 74 ASP A N 1
ATOM 532 C CA . ASP A 1 74 ? -6.309 11.446 17.244 1.00 15.15 74 ASP A CA 1
ATOM 533 C C . ASP A 1 74 ? -4.926 12.031 17.403 1.00 13.49 74 ASP A C 1
ATOM 534 O O . ASP A 1 74 ? -4.304 12.351 16.362 1.00 13.34 74 ASP A O 1
ATOM 539 N N . ILE A 1 75 ? -4.405 12.246 18.576 1.00 13.83 75 ILE A N 1
ATOM 540 C CA . ILE A 1 75 ? -3.086 12.769 18.758 1.00 13.59 75 ILE A CA 1
ATOM 541 C C . ILE A 1 75 ? -2.059 1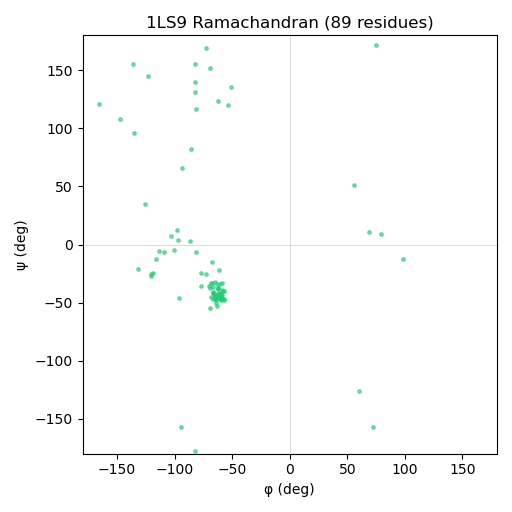1.796 18.242 1.00 12.78 75 ILE A C 1
ATOM 542 O O . ILE A 1 75 ? -1.134 12.197 17.522 1.00 12.26 75 ILE A O 1
ATOM 547 N N . GLU A 1 76 ? -2.236 10.502 18.518 1.00 13.15 76 GLU A N 1
ATOM 548 C CA . GLU A 1 76 ? -1.312 9.498 18.039 1.00 13.10 76 GLU A CA 1
ATOM 549 C C . GLU A 1 76 ? -1.352 9.488 16.494 1.00 11.35 76 GLU A C 1
ATOM 550 O O . GLU A 1 76 ? -0.291 9.424 15.855 1.00 12.44 76 GLU A O 1
ATOM 553 N N . ALA A 1 77 ? -2.555 9.518 15.955 1.00 11.79 77 ALA A N 1
ATOM 554 C CA . ALA A 1 77 ? -2.650 9.403 14.492 1.00 11.43 77 ALA A CA 1
ATOM 555 C C . ALA A 1 77 ? -2.040 10.634 13.858 1.00 10.52 77 ALA A C 1
ATOM 556 O O . ALA A 1 77 ? -1.288 10.480 12.874 1.00 10.69 77 ALA A O 1
ATOM 558 N N . VAL A 1 78 ? -2.353 11.843 14.299 1.00 10.29 78 VAL A N 1
ATOM 559 C CA . VAL A 1 78 ? -1.837 13.033 13.607 1.00 9.84 78 VAL A CA 1
ATOM 560 C C . VAL A 1 78 ? -0.337 13.115 13.794 1.00 9.97 78 VAL A C 1
ATOM 561 O O . VAL A 1 78 ? 0.413 13.554 12.888 1.00 9.85 78 VAL A O 1
ATOM 565 N N . SER A 1 79 ? 0.197 12.657 14.954 1.00 10.18 79 SER A N 1
ATOM 566 C CA . SER A 1 79 ? 1.653 12.676 15.161 1.00 9.83 79 SER A CA 1
ATOM 567 C C . SER A 1 79 ? 2.292 11.726 14.201 1.00 9.62 79 SER A C 1
ATOM 568 O O . SER A 1 79 ? 3.372 12.056 13.650 1.00 9.15 79 SER A O 1
ATOM 571 N N . ASN A 1 80 ? 1.752 10.521 14.048 1.00 8.82 80 ASN A N 1
ATOM 572 C CA . ASN A 1 80 ? 2.309 9.602 13.075 1.00 9.62 80 ASN A CA 1
ATOM 573 C C . ASN A 1 80 ? 2.205 10.090 11.635 1.00 9.28 80 ASN A C 1
ATOM 574 O O . ASN A 1 80 ? 3.146 9.896 10.872 1.00 9.69 80 ASN A O 1
ATOM 579 N N . TYR A 1 81 ? 1.148 10.802 11.292 1.00 9.23 81 TYR A N 1
ATOM 580 C CA . TYR A 1 81 ? 1.024 11.413 9.939 1.00 8.56 81 TYR A CA 1
ATOM 581 C C . TYR A 1 81 ? 2.095 12.416 9.759 1.00 8.47 81 TYR A C 1
ATOM 582 O O . TYR A 1 81 ? 2.808 12.413 8.737 1.00 8.93 81 TYR A O 1
ATOM 591 N N . VAL A 1 82 ? 2.286 13.353 10.711 1.00 8.73 82 VAL A N 1
ATOM 592 C CA . VAL A 1 82 ? 3.293 14.349 10.553 1.00 8.67 82 VAL A CA 1
ATOM 593 C C . VAL A 1 82 ? 4.666 13.696 10.473 1.00 9.37 82 VAL A C 1
ATOM 594 O O . VAL A 1 82 ? 5.475 14.109 9.613 1.00 8.70 82 VAL A O 1
ATOM 598 N N . TYR A 1 83 ? 4.978 12.748 11.329 1.00 8.70 83 TYR A N 1
ATOM 599 C CA . TYR A 1 83 ? 6.255 12.087 11.267 1.00 9.29 83 TYR A CA 1
ATOM 600 C C . TYR A 1 83 ? 6.476 11.448 9.894 1.00 8.64 83 TYR A C 1
ATOM 601 O O . TYR A 1 83 ? 7.536 11.580 9.318 1.00 8.72 83 TYR A O 1
ATOM 610 N N . ASP A 1 84 ? 5.460 10.721 9.431 1.00 8.42 84 ASP A N 1
ATOM 611 C CA . ASP A 1 84 ? 5.596 10.036 8.139 1.00 8.39 84 ASP A CA 1
ATOM 612 C C . ASP A 1 84 ? 5.815 11.020 7.004 1.00 8.36 84 ASP A C 1
ATOM 613 O O . ASP A 1 84 ? 6.630 10.777 6.128 1.00 8.89 84 ASP A O 1
ATOM 618 N N . GLN A 1 85 ? 5.049 12.064 7.007 1.00 8.19 85 GLN A N 1
ATOM 619 C CA . GLN A 1 85 ? 5.195 13.106 5.987 1.00 8.72 85 GLN A CA 1
ATOM 6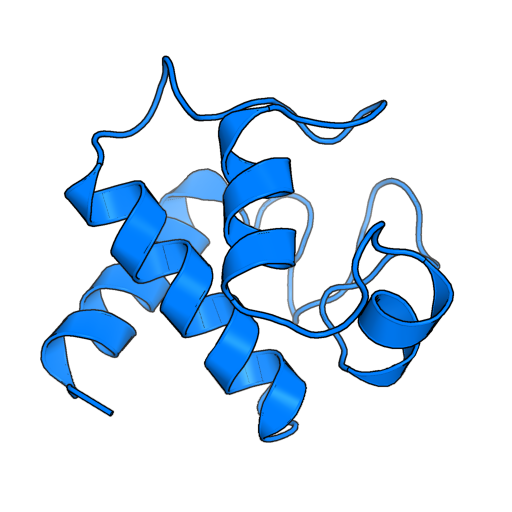20 C C . GLN A 1 85 ? 6.582 13.708 5.993 1.00 8.41 85 GLN A C 1
ATOM 621 O O . GLN A 1 85 ? 7.225 13.927 4.958 1.00 8.64 85 GLN A O 1
ATOM 627 N N . ALA A 1 86 ? 7.061 14.017 7.183 1.00 8.29 86 ALA A N 1
ATOM 628 C CA . ALA A 1 86 ? 8.363 14.651 7.317 1.00 8.04 86 ALA A CA 1
ATOM 629 C C . ALA A 1 86 ? 9.496 13.730 6.953 1.00 8.13 86 ALA A C 1
ATOM 630 O O . ALA A 1 86 ? 10.361 14.043 6.109 1.00 8.66 86 ALA A O 1
ATOM 632 N N . VAL A 1 87 ? 9.502 12.562 7.620 1.00 8.57 87 VAL A N 1
ATOM 633 C CA . VAL A 1 87 ? 10.680 11.676 7.471 1.00 9.86 87 VAL A CA 1
ATOM 634 C C . VAL A 1 87 ? 10.803 11.173 6.048 1.00 9.15 87 VAL A C 1
ATOM 635 O O . VAL A 1 87 ? 11.931 10.901 5.585 1.00 11.15 87 VAL A O 1
ATOM 639 N N . ASN A 1 88 ? 9.691 10.987 5.365 1.00 8.67 88 ASN A N 1
ATOM 640 C CA . ASN A 1 88 ? 9.629 10.463 4.009 1.00 9.31 88 ASN A CA 1
ATOM 641 C C . ASN A 1 88 ? 9.519 11.537 2.921 1.00 9.81 88 ASN A C 1
ATOM 642 O O . ASN A 1 88 ? 9.362 11.201 1.751 1.00 11.55 88 ASN A O 1
ATOM 647 N N . SER A 1 89 ? 9.578 12.801 3.388 1.00 9.63 89 SER A N 1
ATOM 648 C CA . SER A 1 89 ? 9.542 13.934 2.465 1.00 9.14 89 SER A CA 1
ATOM 649 C C . SER A 1 89 ? 8.323 13.894 1.568 1.00 9.59 89 SER A C 1
ATOM 650 O O . SER A 1 89 ? 8.478 14.010 0.333 1.00 11.06 89 SER A O 1
ATOM 653 N N . LYS A 1 90 ? 7.146 13.752 2.138 1.00 10.26 90 LYS A N 1
ATOM 654 C CA . LYS A 1 90 ? 5.910 13.598 1.422 1.00 9.61 90 LYS A CA 1
ATOM 655 C C . LYS A 1 90 ? 5.091 14.813 1.308 1.00 10.42 90 LYS A C 1
ATOM 656 O O . LYS A 1 90 ? 4.055 14.818 0.617 1.00 12.67 90 LYS A O 1
ATOM 660 N N . TRP A 1 91 ? 5.463 15.920 1.933 1.00 9.48 91 TRP A N 1
ATOM 661 C CA . TRP A 1 91 ? 4.648 17.085 1.892 1.00 9.44 91 TRP A CA 1
ATOM 662 C C . TRP A 1 91 ? 4.550 17.709 0.525 1.00 11.26 91 TRP A C 1
ATOM 663 O O . TRP A 1 91 ? 5.568 17.585 -0.247 1.00 11.86 91 TRP A O 1
#

Foldseek 3Di:
DDPVLQVLLVVLCVVPPCVQAPVQAGNVDGQCGLAQVNQQVDQVVHLDLVRQLVCCQPPDDVGDHCVVPDDPSNSSSNSVNSSCCHVVVPD

Solvent-accessible surface area: 5342 Å² total; per-residue (Å²): 134,72,82,64,50,36,61,81,0,129,88,14,13,72,63,50,22,27,94,49,22,135,40,0,64,20,90,91,100,77,97,72,21,23,77,41,105,13,8,95,152,78,26,145,58,17,34,57,68,142,6,8,51,136,41,18,38,80,18,112,83,83,44,57,46,23,61,118,147,27,94,102,110,49,5,50,3,2,0,22,24,10,69,19,21,0,57,88,84,82,83